Protein AF-A0A1H0TJH9-F1 (afdb_monomer_lite)

Foldseek 3Di:
DCPVVVVVVVVVVVVVVVVVCCVPPPLVVLLCVLLVHPVSSVVQLVVQVVVDDDPDPSLSSCCSRVNDVVSVPD

Secondary structure (DSSP, 8-state):
--HHHHHHHHHHHHHHHHHHHHHH-HHHHHHHHHHSSHHHHHHHHHHHHHHS--S-HHHHHHHHHH-HHHHT--

Radius of gyration: 14.32 Å; chains: 1; bounding box: 40×26×34 Å

Sequence (74 aa):
KNLSGIFTILMMLAFLVDQAQQLSCWLFQAALVKGRIKRTLWELIRSTMQLFEVDSMERVLRIIVFGSKEAFKT

pLDDT: mean 89.05, std 8.2, range [51.41, 96.62]

Structure (mmCIF, N/CA/C/O backbone):
data_AF-A0A1H0TJH9-F1
#
_entry.id   AF-A0A1H0TJH9-F1
#
loop_
_atom_site.group_PDB
_atom_site.id
_atom_site.type_symbol
_atom_site.label_atom_id
_atom_site.label_alt_id
_atom_site.label_comp_id
_atom_site.label_asym_id
_atom_site.label_entity_id
_atom_site.label_seq_id
_atom_site.pdbx_PDB_ins_code
_atom_site.Cartn_x
_atom_site.Cartn_y
_atom_site.Cartn_z
_atom_site.occupancy
_atom_site.B_iso_or_equiv
_atom_site.auth_seq_id
_atom_site.auth_comp_id
_atom_site.auth_asym_id
_atom_site.auth_atom_id
_atom_site.pdbx_PDB_model_num
ATOM 1 N N . LYS A 1 1 ? 18.169 -11.577 -24.020 1.00 58.69 1 LYS A N 1
ATOM 2 C CA . LYS A 1 1 ? 19.056 -10.410 -23.751 1.00 58.69 1 LYS A CA 1
ATOM 3 C C . LYS A 1 1 ? 18.158 -9.169 -23.736 1.00 58.69 1 LYS A C 1
ATOM 5 O O . LYS A 1 1 ? 17.246 -9.174 -24.543 1.00 58.69 1 LYS A O 1
ATOM 10 N N . ASN A 1 2 ? 18.342 -8.215 -22.810 1.00 81.75 2 ASN A N 1
ATOM 11 C CA . ASN A 1 2 ? 17.435 -7.091 -22.427 1.00 81.75 2 ASN A CA 1
ATOM 12 C C . ASN A 1 2 ? 16.582 -7.297 -21.156 1.00 81.75 2 ASN A C 1
ATOM 14 O O . ASN A 1 2 ? 15.803 -6.421 -20.794 1.00 81.75 2 ASN A O 1
ATOM 18 N N . LEU A 1 3 ? 16.757 -8.410 -20.433 1.00 85.38 3 LEU A N 1
ATOM 19 C CA . LEU A 1 3 ? 15.976 -8.697 -19.220 1.00 85.38 3 LEU A CA 1
ATOM 20 C C . LEU A 1 3 ? 16.224 -7.672 -18.099 1.00 85.38 3 LEU A C 1
ATOM 22 O O . LEU A 1 3 ? 15.289 -7.271 -17.415 1.00 85.38 3 LEU A O 1
ATOM 26 N N . SER A 1 4 ? 17.467 -7.200 -17.962 1.00 89.62 4 SER A N 1
ATOM 27 C CA . SER A 1 4 ? 17.839 -6.168 -16.988 1.00 89.62 4 SER A CA 1
ATOM 28 C C . SER A 1 4 ? 17.152 -4.831 -17.267 1.00 89.62 4 SER A C 1
ATOM 30 O O . SER A 1 4 ? 16.611 -4.228 -16.350 1.00 89.62 4 SER A O 1
ATOM 32 N N . GLY A 1 5 ? 17.109 -4.392 -18.530 1.00 93.69 5 GLY A N 1
ATOM 33 C CA . GLY A 1 5 ? 16.438 -3.148 -18.918 1.00 93.69 5 GLY A CA 1
ATOM 34 C C . GLY A 1 5 ? 14.931 -3.191 -18.656 1.00 93.69 5 GLY A C 1
ATOM 35 O O . GLY A 1 5 ? 14.381 -2.254 -18.083 1.00 93.69 5 GLY A O 1
ATOM 36 N N . ILE A 1 6 ? 14.280 -4.308 -18.999 1.00 93.94 6 ILE A N 1
ATOM 37 C CA . ILE A 1 6 ? 12.851 -4.519 -18.721 1.00 93.94 6 ILE A CA 1
ATOM 38 C C . ILE A 1 6 ? 12.593 -4.486 -17.209 1.00 93.94 6 ILE A C 1
ATOM 40 O O . ILE A 1 6 ? 11.665 -3.817 -16.761 1.00 93.94 6 ILE A O 1
ATOM 44 N N . PHE A 1 7 ? 13.438 -5.146 -16.413 1.00 92.88 7 PHE A N 1
ATOM 45 C CA . PHE A 1 7 ? 13.300 -5.155 -14.958 1.00 92.88 7 PHE A CA 1
ATOM 46 C C . PHE A 1 7 ? 13.450 -3.755 -14.347 1.00 92.88 7 PHE A C 1
ATOM 48 O O . PHE A 1 7 ? 12.653 -3.370 -13.493 1.00 92.88 7 PHE A O 1
ATOM 55 N N . THR A 1 8 ? 14.411 -2.959 -14.825 1.00 94.56 8 THR A N 1
ATOM 56 C CA . THR A 1 8 ? 14.580 -1.567 -14.387 1.00 94.56 8 THR A CA 1
ATOM 57 C C . THR A 1 8 ? 13.336 -0.730 -14.681 1.00 94.56 8 THR A C 1
ATOM 59 O O . THR A 1 8 ? 12.875 0.003 -13.810 1.00 94.56 8 THR A O 1
ATOM 62 N N . ILE A 1 9 ? 12.756 -0.857 -15.878 1.00 95.31 9 ILE A N 1
ATOM 63 C CA . ILE A 1 9 ? 11.547 -0.105 -16.249 1.00 95.31 9 ILE A CA 1
ATOM 64 C C . ILE A 1 9 ? 10.360 -0.518 -15.373 1.00 95.31 9 ILE A C 1
ATOM 66 O O . ILE A 1 9 ? 9.645 0.349 -14.879 1.00 95.31 9 ILE A O 1
ATOM 70 N N . LEU A 1 10 ? 10.173 -1.818 -15.124 1.00 95.25 10 LEU A N 1
ATOM 71 C CA . LEU A 1 10 ? 9.108 -2.311 -14.244 1.00 95.25 10 LEU A CA 1
ATOM 72 C C . LEU A 1 10 ? 9.266 -1.805 -12.805 1.00 95.25 10 LEU A C 1
ATOM 74 O O . LEU A 1 10 ? 8.281 -1.413 -12.184 1.00 95.25 10 LEU A O 1
ATOM 78 N N . MET A 1 11 ? 10.495 -1.762 -12.288 1.00 95.69 11 MET A N 1
ATOM 79 C CA . MET A 1 11 ? 10.784 -1.218 -10.960 1.00 95.69 11 MET A CA 1
ATOM 80 C C . MET A 1 11 ? 10.446 0.275 -10.876 1.00 95.69 11 MET A C 1
ATOM 82 O O . MET A 1 11 ? 9.784 0.706 -9.932 1.00 95.69 11 MET A O 1
ATOM 86 N N . MET A 1 12 ? 10.854 1.055 -11.880 1.00 96.62 12 MET A N 1
ATOM 87 C CA . MET A 1 12 ? 10.555 2.489 -11.940 1.00 96.62 12 MET A CA 1
ATOM 88 C C . MET A 1 12 ? 9.055 2.748 -12.092 1.00 96.62 12 MET A C 1
ATOM 90 O O . MET A 1 12 ? 8.524 3.662 -11.465 1.00 96.62 12 MET A O 1
ATOM 94 N N . LEU A 1 13 ? 8.352 1.916 -12.865 1.00 96.00 13 LEU A N 1
ATOM 95 C CA . LEU A 1 13 ?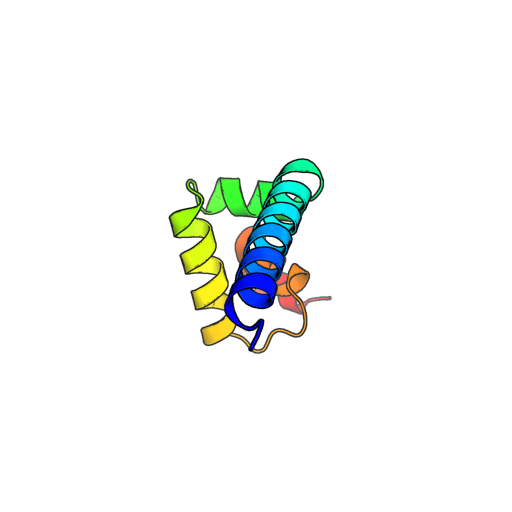 6.903 1.997 -13.017 1.00 96.00 13 LEU A CA 1
ATOM 96 C C . LEU A 1 13 ? 6.180 1.680 -11.703 1.00 96.00 13 LEU A C 1
ATOM 98 O O . LEU A 1 13 ? 5.290 2.428 -11.310 1.00 96.00 13 LEU A O 1
ATOM 102 N N . ALA A 1 14 ? 6.581 0.619 -10.998 1.00 93.06 14 ALA A N 1
ATOM 103 C CA . ALA A 1 14 ? 6.010 0.276 -9.697 1.00 93.06 14 ALA A CA 1
ATOM 104 C C . ALA A 1 14 ? 6.201 1.414 -8.680 1.00 93.06 14 ALA A C 1
ATOM 106 O O . ALA A 1 14 ? 5.265 1.767 -7.965 1.00 93.06 14 ALA A O 1
ATOM 107 N N . PHE A 1 15 ? 7.382 2.039 -8.668 1.00 91.81 15 PHE A N 1
ATOM 108 C CA . PHE A 1 15 ? 7.645 3.206 -7.830 1.00 91.81 15 PHE A CA 1
ATOM 109 C C . PHE A 1 15 ? 6.763 4.402 -8.211 1.00 91.81 15 PHE A C 1
ATOM 111 O O . PHE A 1 15 ? 6.174 5.032 -7.337 1.00 91.81 15 PHE A O 1
ATOM 118 N N . LEU A 1 16 ? 6.622 4.701 -9.507 1.00 94.75 16 LEU A N 1
ATOM 119 C CA . LEU A 1 16 ? 5.769 5.792 -9.980 1.00 94.75 16 LEU A CA 1
ATOM 120 C C . LEU A 1 16 ? 4.300 5.587 -9.581 1.00 94.75 16 LEU A C 1
ATOM 122 O O . LEU A 1 16 ? 3.652 6.538 -9.151 1.00 94.75 16 LEU A O 1
ATOM 126 N N . VAL A 1 17 ? 3.789 4.357 -9.686 1.00 91.56 17 VAL A N 1
ATOM 127 C CA . VAL A 1 17 ? 2.423 4.008 -9.266 1.00 91.56 17 VAL A CA 1
ATOM 128 C C . VAL A 1 17 ? 2.242 4.215 -7.761 1.00 91.56 17 VAL A C 1
ATOM 130 O O . VAL A 1 17 ? 1.262 4.841 -7.358 1.00 91.56 17 VAL A O 1
ATOM 133 N N . ASP A 1 18 ? 3.197 3.773 -6.938 1.00 88.06 18 ASP A N 1
ATOM 134 C CA . ASP A 1 18 ? 3.144 3.953 -5.480 1.00 88.06 18 ASP A CA 1
ATOM 135 C C . ASP A 1 18 ? 3.152 5.447 -5.096 1.00 88.06 18 ASP A C 1
ATOM 137 O O . ASP A 1 18 ? 2.364 5.898 -4.263 1.00 88.06 18 ASP A 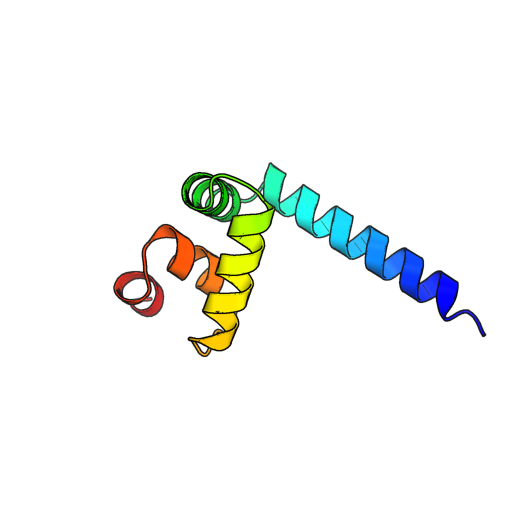O 1
ATOM 141 N N . GLN A 1 19 ? 3.970 6.258 -5.775 1.00 91.06 19 GLN A N 1
ATOM 142 C CA . GLN A 1 19 ? 4.009 7.709 -5.568 1.00 91.06 19 GLN A CA 1
ATOM 143 C C . GLN A 1 19 ? 2.720 8.401 -6.038 1.00 91.06 19 GLN A C 1
ATOM 145 O O . GLN A 1 19 ? 2.226 9.298 -5.354 1.00 91.06 19 GLN A O 1
ATOM 150 N N . ALA A 1 20 ? 2.141 7.974 -7.163 1.00 93.06 20 ALA A N 1
ATOM 151 C CA . ALA A 1 20 ? 0.858 8.488 -7.634 1.00 93.06 20 ALA A CA 1
ATOM 152 C C . ALA A 1 20 ? -0.266 8.178 -6.633 1.00 93.06 20 ALA A C 1
ATOM 154 O O . ALA A 1 20 ? -1.022 9.078 -6.275 1.00 93.06 20 ALA A O 1
ATOM 155 N N . GLN A 1 21 ? -0.332 6.946 -6.114 1.00 89.12 21 GLN A N 1
ATOM 156 C CA . GLN A 1 21 ? -1.312 6.554 -5.097 1.00 89.12 21 GLN A CA 1
ATOM 157 C C . GLN A 1 21 ? -1.154 7.359 -3.801 1.00 89.12 21 GLN A C 1
ATOM 159 O O . GLN A 1 21 ? -2.153 7.816 -3.251 1.00 89.12 21 GLN A O 1
ATOM 164 N N . GLN A 1 22 ? 0.075 7.595 -3.336 1.00 87.81 22 GLN A N 1
ATOM 165 C CA . GLN A 1 22 ? 0.324 8.425 -2.152 1.00 87.81 22 GLN A CA 1
ATOM 166 C C . GLN A 1 22 ? -0.182 9.870 -2.310 1.00 87.81 22 GLN A C 1
ATOM 168 O O . GLN A 1 22 ? -0.643 10.466 -1.334 1.00 87.81 22 GLN A O 1
ATOM 173 N N . LEU A 1 23 ? -0.097 10.436 -3.517 1.00 89.62 23 LEU A N 1
ATOM 174 C CA . LEU A 1 23 ? -0.488 11.821 -3.787 1.00 89.62 23 LEU A CA 1
ATOM 175 C C . LEU A 1 23 ? -1.992 11.985 -4.035 1.00 89.62 23 LEU A C 1
ATOM 177 O O . LEU A 1 23 ? -2.569 12.966 -3.571 1.00 89.62 23 LEU A O 1
ATOM 181 N N . SER A 1 24 ? -2.626 11.058 -4.757 1.00 87.75 24 SER A N 1
ATOM 182 C CA . SER A 1 24 ? -4.002 11.235 -5.244 1.00 87.75 24 SER A CA 1
ATOM 183 C C . SER A 1 24 ? -5.052 10.365 -4.550 1.00 87.75 24 SE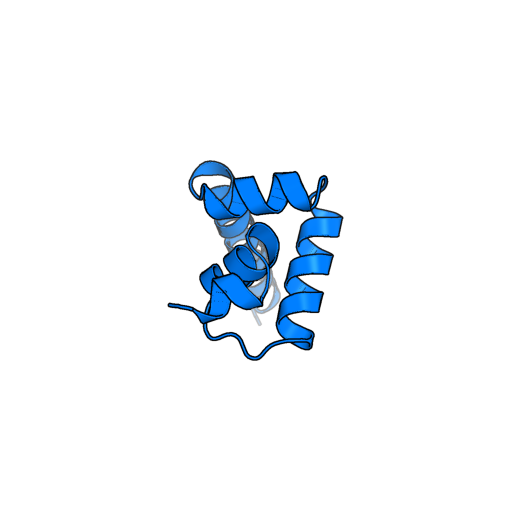R A C 1
ATOM 185 O O . SER A 1 24 ? -6.241 10.676 -4.627 1.00 87.75 24 SER A O 1
ATOM 187 N N . CYS A 1 25 ? -4.663 9.278 -3.875 1.00 89.94 25 CYS A N 1
ATOM 188 C CA . CYS A 1 25 ? -5.616 8.327 -3.307 1.00 89.94 25 CYS A CA 1
ATOM 189 C C . CYS A 1 25 ? -5.864 8.588 -1.817 1.00 89.94 25 CYS A C 1
ATOM 191 O O . CYS A 1 25 ? -5.077 8.193 -0.954 1.00 89.94 25 CYS A O 1
ATOM 193 N N . TRP A 1 26 ? -7.024 9.174 -1.506 1.00 91.62 26 TRP A N 1
ATOM 194 C CA . TRP A 1 26 ? -7.457 9.415 -0.124 1.00 91.62 26 TRP A CA 1
ATOM 195 C C . TRP A 1 26 ? -7.508 8.124 0.713 1.00 91.62 26 TRP A C 1
ATOM 197 O O . TRP A 1 26 ? -7.164 8.130 1.893 1.00 91.62 26 TRP A O 1
ATOM 207 N N . LEU A 1 27 ? -7.887 6.994 0.101 1.00 90.94 27 LEU A N 1
ATOM 208 C CA . LEU A 1 27 ? -7.978 5.704 0.787 1.00 90.94 27 LEU A CA 1
ATOM 209 C C . LEU A 1 27 ? -6.588 5.161 1.150 1.00 90.94 27 LEU A C 1
ATOM 211 O O . LEU A 1 27 ? -6.400 4.625 2.241 1.00 90.94 27 LEU A O 1
ATOM 215 N N . PHE A 1 28 ? -5.596 5.352 0.273 1.00 89.94 28 PHE A N 1
ATOM 216 C CA . PHE A 1 28 ? -4.204 5.008 0.564 1.00 89.94 28 PHE A CA 1
ATOM 217 C C . PHE A 1 28 ? -3.645 5.881 1.692 1.00 89.94 28 PHE A C 1
ATOM 219 O O . PHE A 1 28 ? -2.991 5.375 2.602 1.00 89.94 28 PHE A O 1
ATOM 226 N N . GLN A 1 29 ? -3.949 7.182 1.679 1.00 91.31 29 GLN A N 1
ATOM 227 C CA . GLN A 1 29 ? -3.557 8.107 2.745 1.00 91.31 29 GLN A CA 1
ATOM 228 C C . GLN A 1 29 ? -4.185 7.715 4.091 1.0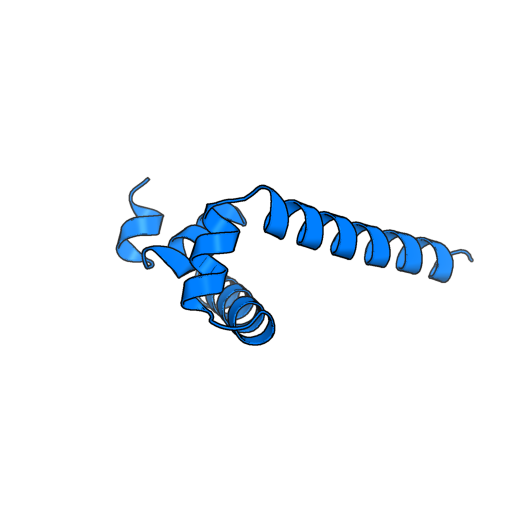0 91.31 29 GLN A C 1
ATOM 230 O O . GLN A 1 29 ? -3.481 7.643 5.098 1.00 91.31 29 GLN A O 1
ATOM 235 N N . ALA A 1 30 ? -5.475 7.368 4.112 1.00 93.19 30 ALA A N 1
ATOM 236 C CA . ALA A 1 30 ? -6.151 6.873 5.311 1.00 93.19 30 ALA A CA 1
ATOM 237 C C . ALA A 1 30 ? -5.535 5.558 5.824 1.00 93.19 30 ALA A C 1
ATOM 239 O O . ALA A 1 30 ? -5.310 5.393 7.026 1.00 93.19 30 ALA A O 1
ATOM 240 N N . ALA A 1 31 ? -5.202 4.634 4.918 1.00 92.25 31 ALA A N 1
ATOM 241 C CA . ALA A 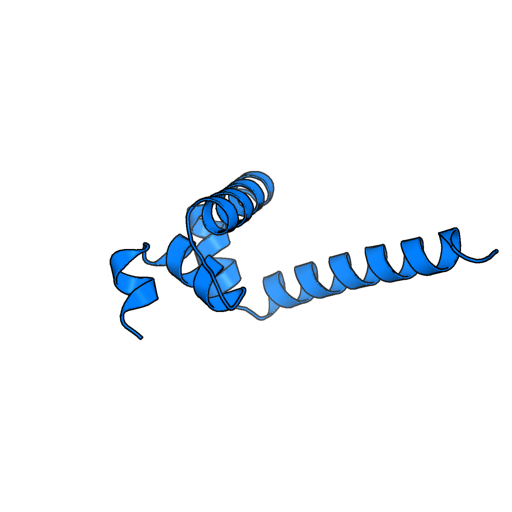1 31 ? -4.529 3.388 5.270 1.00 92.25 31 ALA A CA 1
ATOM 242 C C . ALA A 1 31 ? -3.123 3.644 5.838 1.00 92.25 31 ALA A C 1
ATOM 244 O O . ALA A 1 31 ? -2.732 3.006 6.816 1.00 92.25 31 ALA A O 1
ATOM 245 N N . LEU A 1 32 ? -2.383 4.611 5.284 1.00 91.75 32 LEU A N 1
ATOM 246 C CA . LEU A 1 32 ? -1.063 5.011 5.771 1.00 91.75 32 LEU A CA 1
ATOM 247 C C . LEU A 1 32 ? -1.125 5.618 7.176 1.00 91.75 32 LEU A C 1
ATOM 249 O O . LEU A 1 32 ? -0.281 5.287 8.005 1.00 91.75 32 LEU A O 1
ATOM 253 N N . VAL A 1 33 ? -2.145 6.427 7.481 1.00 91.62 33 VAL A N 1
ATOM 254 C CA . VAL A 1 33 ? -2.378 6.938 8.844 1.00 91.62 33 VAL A CA 1
ATOM 255 C C . VAL A 1 33 ? -2.577 5.782 9.829 1.00 91.62 33 VAL A C 1
ATOM 257 O O . VAL A 1 33 ? -1.992 5.788 10.913 1.00 91.62 33 VAL A O 1
ATOM 260 N N . LYS A 1 34 ? -3.329 4.743 9.441 1.00 88.81 34 LYS A N 1
ATOM 261 C CA . LYS A 1 34 ? -3.543 3.553 10.281 1.00 88.81 34 LYS A CA 1
ATOM 262 C C . LYS A 1 34 ? -2.280 2.699 10.428 1.00 88.81 34 LYS A C 1
ATOM 264 O O . LYS A 1 34 ? -1.986 2.218 11.519 1.00 88.81 34 LYS A O 1
ATOM 269 N N . GLY A 1 35 ? -1.520 2.544 9.344 1.00 84.94 35 GLY A N 1
ATOM 270 C CA . GLY A 1 35 ? -0.243 1.830 9.319 1.00 84.94 35 GLY A CA 1
ATOM 271 C C . GLY A 1 35 ? 0.912 2.588 9.980 1.00 84.94 35 GLY A C 1
ATOM 272 O O . GLY A 1 35 ? 1.937 1.976 10.260 1.00 84.94 35 GLY A O 1
ATOM 273 N N . ARG A 1 36 ? 0.761 3.892 10.255 1.00 88.50 36 ARG A N 1
ATOM 274 C CA . ARG A 1 36 ? 1.762 4.852 10.774 1.00 88.50 36 ARG A CA 1
ATOM 275 C C . ARG A 1 36 ? 2.988 5.069 9.884 1.00 88.50 36 ARG A C 1
ATOM 277 O O . ARG A 1 36 ? 3.394 6.207 9.676 1.00 88.50 36 ARG A O 1
ATOM 284 N N . ILE A 1 37 ? 3.592 4.001 9.372 1.00 90.00 37 ILE A N 1
ATOM 285 C CA . ILE A 1 37 ? 4.766 4.021 8.499 1.00 90.00 37 ILE A CA 1
ATOM 286 C C . ILE A 1 37 ? 4.543 3.132 7.273 1.00 90.00 37 ILE A C 1
ATOM 288 O O . ILE A 1 37 ? 3.814 2.139 7.321 1.00 90.00 37 ILE A O 1
ATOM 292 N N . LYS A 1 38 ? 5.230 3.454 6.169 1.00 87.69 38 LYS A N 1
ATOM 293 C CA . LYS A 1 38 ? 5.081 2.744 4.885 1.00 87.69 38 LYS A CA 1
ATOM 294 C C . LYS A 1 38 ? 5.363 1.245 4.989 1.00 87.69 38 LYS A C 1
ATOM 296 O O . LYS A 1 38 ? 4.647 0.452 4.392 1.00 87.69 38 LYS A O 1
ATOM 301 N N . ARG A 1 39 ? 6.375 0.853 5.772 1.00 91.94 39 ARG A N 1
ATOM 302 C CA . ARG A 1 39 ? 6.724 -0.561 5.977 1.00 91.94 39 ARG A CA 1
ATOM 303 C C . ARG A 1 39 ? 5.555 -1.350 6.570 1.00 91.94 39 ARG A C 1
ATOM 305 O O . ARG A 1 39 ? 5.185 -2.384 6.030 1.00 91.94 39 ARG A O 1
ATOM 312 N N . THR A 1 40 ? 4.958 -0.839 7.642 1.00 93.94 40 THR A N 1
ATOM 313 C CA . THR A 1 40 ? 3.829 -1.482 8.322 1.00 93.94 40 THR A CA 1
ATOM 314 C C . THR A 1 40 ? 2.581 -1.491 7.445 1.00 93.94 40 THR A C 1
ATOM 316 O O . THR A 1 40 ? 1.873 -2.491 7.413 1.00 93.94 40 THR A O 1
ATOM 319 N N . LEU A 1 41 ? 2.334 -0.430 6.666 1.00 92.56 41 LEU A N 1
ATOM 320 C CA . LEU A 1 41 ? 1.271 -0.447 5.657 1.00 92.56 41 LEU A CA 1
ATOM 321 C C . LEU A 1 41 ? 1.479 -1.586 4.644 1.00 92.56 41 LEU A C 1
ATOM 323 O O . LEU A 1 41 ? 0.542 -2.322 4.348 1.00 92.56 41 LEU A O 1
ATOM 327 N N . TRP A 1 42 ? 2.707 -1.777 4.159 1.00 92.06 42 TRP A N 1
ATOM 328 C CA . TRP A 1 42 ? 3.041 -2.869 3.241 1.00 92.06 42 TRP A CA 1
ATOM 329 C C . TRP A 1 42 ? 2.834 -4.254 3.870 1.00 92.06 42 TRP A C 1
ATOM 331 O O . TRP A 1 42 ? 2.309 -5.164 3.228 1.00 92.06 42 TRP A O 1
ATOM 341 N N . GLU A 1 43 ? 3.206 -4.418 5.140 1.00 94.44 43 GLU A N 1
ATOM 342 C CA . GLU A 1 43 ? 2.968 -5.650 5.901 1.00 94.44 43 GLU A CA 1
ATOM 343 C C . GLU A 1 43 ? 1.462 -5.917 6.094 1.00 94.44 43 GLU A C 1
ATOM 345 O O . GLU A 1 43 ? 1.023 -7.060 5.954 1.00 94.44 43 GLU A O 1
ATOM 350 N N . LEU A 1 44 ? 0.649 -4.877 6.320 1.00 93.38 44 LEU A N 1
ATOM 351 C CA . LEU A 1 44 ? -0.813 -4.979 6.416 1.00 93.38 44 LEU A CA 1
ATOM 352 C C . LEU A 1 44 ? -1.460 -5.350 5.078 1.00 93.38 44 LEU A C 1
ATOM 354 O O . LEU A 1 44 ? -2.333 -6.216 5.048 1.00 93.38 44 LEU A O 1
ATOM 358 N N . ILE A 1 45 ? -1.018 -4.741 3.975 1.00 92.81 45 ILE A N 1
ATOM 359 C CA . ILE A 1 45 ? -1.457 -5.086 2.612 1.00 92.81 45 ILE A CA 1
ATOM 360 C C . ILE A 1 45 ? -1.176 -6.563 2.340 1.00 92.81 45 ILE A C 1
ATOM 362 O O . ILE A 1 45 ? -2.082 -7.307 1.964 1.00 92.81 45 ILE A O 1
ATOM 366 N N . ARG A 1 46 ? 0.059 -7.011 2.601 1.00 93.44 46 ARG A N 1
ATOM 367 C CA . ARG A 1 46 ? 0.460 -8.408 2.404 1.00 93.44 46 ARG A CA 1
ATOM 368 C C . ARG A 1 46 ? -0.356 -9.362 3.272 1.00 93.44 46 ARG A C 1
ATOM 370 O O . ARG A 1 46 ? -0.849 -10.361 2.762 1.00 93.44 46 ARG A O 1
ATOM 377 N N . SER A 1 47 ? -0.523 -9.041 4.553 1.00 94.38 47 SER A N 1
ATOM 378 C CA . SER A 1 47 ? -1.332 -9.844 5.475 1.00 94.38 47 SER A CA 1
ATOM 379 C C . SER A 1 47 ? -2.776 -9.945 4.983 1.00 94.38 47 SER A C 1
ATOM 381 O O . SER A 1 47 ? -3.334 -11.033 4.932 1.00 94.38 47 SER A O 1
ATOM 383 N N . THR A 1 48 ? -3.364 -8.835 4.535 1.00 93.50 48 THR A N 1
ATOM 384 C CA . THR A 1 48 ? -4.742 -8.804 4.026 1.00 93.50 48 THR A CA 1
ATOM 385 C C . THR A 1 48 ? -4.912 -9.710 2.808 1.00 93.50 48 THR A C 1
ATOM 387 O O . THR A 1 48 ? -5.862 -10.479 2.766 1.00 93.50 48 THR A O 1
ATOM 390 N N . MET A 1 49 ? -3.971 -9.685 1.862 1.00 91.94 49 MET A N 1
ATOM 391 C CA . MET A 1 49 ? -3.992 -10.574 0.692 1.00 91.94 49 MET A CA 1
ATOM 392 C C . MET A 1 49 ? -3.798 -12.057 1.047 1.00 91.94 49 MET A C 1
ATOM 394 O O . MET A 1 49 ? -4.239 -12.924 0.305 1.00 91.94 49 MET A O 1
ATOM 398 N N . GLN A 1 50 ? -3.122 -12.364 2.157 1.00 94.00 50 GLN A N 1
ATOM 399 C CA . GLN A 1 50 ? -2.951 -13.742 2.635 1.00 94.00 50 GLN A CA 1
ATOM 400 C C . GLN A 1 50 ? -4.165 -14.250 3.421 1.00 94.00 50 GLN A C 1
ATOM 402 O O . GLN A 1 50 ? -4.443 -15.445 3.414 1.00 94.00 50 GLN A O 1
ATOM 407 N N . LEU A 1 51 ? -4.859 -13.354 4.125 1.00 92.81 51 LEU A N 1
ATOM 408 C CA . LEU A 1 51 ? -5.993 -13.670 4.995 1.00 92.81 51 LEU A CA 1
ATOM 409 C C . LEU A 1 51 ? -7.342 -13.647 4.265 1.00 92.81 51 LEU A C 1
ATOM 411 O O . LEU A 1 51 ? -8.280 -14.297 4.720 1.00 92.81 51 LEU A O 1
ATOM 415 N N . PHE A 1 52 ? -7.458 -12.894 3.170 1.00 89.44 52 PHE A N 1
ATOM 416 C CA . PHE A 1 52 ? -8.716 -12.666 2.466 1.00 89.44 52 PHE A CA 1
ATOM 417 C C . PHE A 1 52 ? -8.562 -12.854 0.958 1.00 89.44 52 PHE A C 1
ATOM 419 O O . PHE A 1 52 ? -7.591 -12.389 0.362 1.00 89.44 52 PHE A O 1
ATOM 426 N N . GLU A 1 53 ? -9.573 -13.456 0.330 1.00 88.31 53 GLU A N 1
ATOM 427 C CA . GLU A 1 53 ? -9.714 -13.425 -1.123 1.00 88.31 53 GLU A CA 1
ATOM 428 C C . GLU A 1 53 ? -10.197 -12.028 -1.538 1.00 88.31 53 GLU A C 1
ATOM 430 O O . GLU A 1 53 ? -11.276 -11.571 -1.149 1.00 88.31 53 GLU A O 1
ATOM 435 N N . VAL A 1 54 ? -9.343 -11.311 -2.265 1.00 88.62 54 VAL A N 1
ATOM 436 C CA . VAL A 1 54 ? -9.549 -9.913 -2.648 1.00 88.62 54 VAL A CA 1
ATOM 437 C C . VAL A 1 54 ? -9.397 -9.763 -4.157 1.00 88.62 54 VAL A C 1
ATOM 439 O O . VAL A 1 54 ? -8.401 -10.182 -4.738 1.00 88.62 54 VAL A O 1
ATOM 442 N N . ASP A 1 55 ? -10.386 -9.137 -4.788 1.00 89.50 55 ASP A N 1
ATOM 443 C CA . ASP A 1 55 ? -10.438 -8.881 -6.234 1.00 89.50 55 ASP A CA 1
ATOM 444 C C . ASP A 1 55 ? -9.701 -7.597 -6.650 1.00 89.50 55 ASP A C 1
ATOM 446 O O . ASP A 1 55 ? -9.355 -7.416 -7.818 1.00 89.50 55 ASP A O 1
ATOM 450 N N . SER A 1 56 ? -9.459 -6.690 -5.700 1.00 90.12 56 SER A N 1
ATOM 451 C CA . SER A 1 56 ? -8.932 -5.361 -5.990 1.00 90.12 56 SER A CA 1
ATOM 452 C C . SER A 1 56 ? -8.104 -4.781 -4.848 1.00 90.12 56 SER A C 1
ATOM 454 O O . SER A 1 56 ? -8.323 -5.043 -3.662 1.00 90.12 56 SER A O 1
ATOM 456 N N . MET A 1 57 ? -7.162 -3.909 -5.216 1.00 89.44 57 MET A N 1
ATOM 457 C CA . MET A 1 57 ? -6.362 -3.154 -4.250 1.00 89.44 57 MET A CA 1
ATOM 458 C C . MET A 1 57 ? -7.222 -2.191 -3.422 1.00 89.44 57 MET A C 1
ATOM 460 O O . MET A 1 57 ? -6.925 -1.935 -2.257 1.00 89.44 57 MET A O 1
ATOM 464 N N . GLU A 1 58 ? -8.317 -1.685 -3.994 1.00 91.25 58 GLU A N 1
ATOM 465 C CA . GLU A 1 58 ? -9.279 -0.872 -3.254 1.00 91.25 58 GLU A CA 1
ATOM 466 C C . GLU A 1 58 ? -9.878 -1.661 -2.086 1.00 91.25 58 GLU A C 1
ATOM 468 O O . GLU A 1 58 ? -9.899 -1.160 -0.963 1.00 91.25 58 GLU A O 1
ATOM 473 N N . ARG A 1 59 ? -10.295 -2.914 -2.317 1.00 91.88 59 ARG A N 1
ATOM 474 C CA . ARG A 1 59 ? -10.832 -3.780 -1.263 1.00 91.88 59 ARG A CA 1
ATOM 475 C C . ARG A 1 59 ? -9.799 -4.043 -0.171 1.00 91.88 59 ARG A C 1
ATOM 477 O O . ARG A 1 59 ? -10.134 -3.942 1.007 1.00 91.88 59 ARG A O 1
ATOM 484 N N . VAL A 1 60 ? -8.536 -4.271 -0.536 1.00 93.94 60 VAL A N 1
ATOM 485 C CA . VAL A 1 60 ? -7.434 -4.397 0.434 1.00 93.94 60 VAL A CA 1
ATOM 486 C C . VAL A 1 60 ? -7.320 -3.148 1.306 1.00 93.94 60 VAL A C 1
ATOM 488 O O . VAL A 1 60 ? -7.327 -3.242 2.534 1.00 93.94 60 VAL A O 1
ATOM 491 N N . LEU A 1 61 ? -7.263 -1.966 0.692 1.00 92.81 61 LEU A N 1
ATOM 492 C CA . LEU A 1 61 ? -7.143 -0.711 1.428 1.00 92.81 61 LEU A CA 1
ATOM 493 C C . LEU A 1 61 ? -8.394 -0.419 2.274 1.00 92.81 61 LEU A C 1
ATOM 495 O O . LEU A 1 61 ? -8.256 0.046 3.403 1.00 92.81 61 LEU A O 1
ATOM 499 N N . ARG A 1 62 ? -9.603 -0.754 1.802 1.00 93.50 62 ARG A N 1
ATOM 500 C CA . ARG A 1 62 ? -10.841 -0.648 2.595 1.00 93.50 62 ARG A CA 1
ATOM 501 C C . ARG A 1 62 ? -10.823 -1.574 3.808 1.00 93.50 62 ARG A C 1
ATOM 503 O O . ARG A 1 62 ? -11.186 -1.122 4.890 1.00 93.50 62 ARG A O 1
ATOM 510 N N . ILE A 1 63 ? -10.368 -2.823 3.666 1.00 93.50 63 ILE A N 1
ATOM 511 C CA . ILE A 1 63 ? -10.209 -3.748 4.803 1.00 93.50 63 ILE A CA 1
ATOM 512 C C . ILE A 1 63 ? -9.230 -3.156 5.817 1.00 93.50 63 ILE A C 1
ATOM 514 O O . ILE A 1 63 ? -9.501 -3.178 7.018 1.00 93.50 63 ILE A O 1
ATOM 518 N N . ILE A 1 64 ? -8.121 -2.575 5.352 1.00 92.88 64 ILE A N 1
ATOM 519 C CA . ILE A 1 64 ? -7.155 -1.927 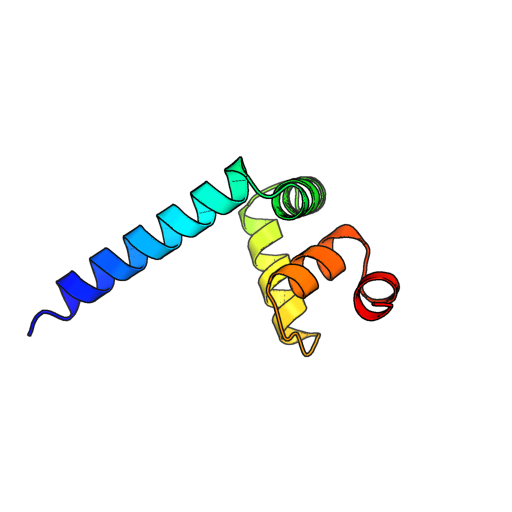6.239 1.00 92.88 64 ILE A CA 1
ATOM 520 C C . ILE A 1 64 ? -7.808 -0.745 6.949 1.00 92.88 64 ILE A C 1
ATOM 522 O O . ILE A 1 64 ? -7.726 -0.686 8.169 1.00 92.88 64 ILE A O 1
ATOM 526 N N . VAL A 1 65 ? -8.490 0.164 6.251 1.00 93.94 65 VAL A N 1
ATOM 527 C CA . VAL A 1 65 ? -9.063 1.387 6.843 1.00 93.94 65 VAL A CA 1
ATOM 528 C C . VAL A 1 65 ? -10.262 1.081 7.747 1.00 93.94 65 VAL A C 1
ATOM 530 O O . VAL A 1 65 ? -10.217 1.393 8.940 1.00 93.94 65 VAL A O 1
ATOM 533 N N . PHE A 1 66 ? -11.287 0.413 7.221 1.00 92.00 66 PHE A N 1
ATOM 534 C CA . PHE A 1 66 ? -12.595 0.223 7.865 1.00 92.00 66 PHE A CA 1
ATOM 535 C C . PHE A 1 66 ? -12.750 -1.130 8.579 1.00 92.00 66 PHE A C 1
ATOM 537 O O . PHE A 1 66 ? -13.625 -1.290 9.424 1.00 92.00 66 PHE A O 1
ATOM 544 N N . GLY A 1 67 ? -11.873 -2.097 8.301 1.00 88.50 67 GLY A N 1
ATOM 545 C CA . GLY A 1 67 ? -11.987 -3.468 8.801 1.00 88.50 67 GLY A CA 1
ATOM 546 C C . GLY A 1 67 ? -12.739 -4.389 7.835 1.00 88.50 67 GLY A C 1
ATOM 547 O O . GLY A 1 67 ? -13.461 -3.942 6.945 1.00 88.50 67 GLY A O 1
ATOM 548 N N . SER A 1 68 ? -12.579 -5.704 8.012 1.00 81.75 68 SER A N 1
ATOM 549 C CA . SER A 1 68 ? -13.126 -6.708 7.085 1.00 81.75 68 SER A CA 1
ATOM 550 C C . SER A 1 68 ? -14.655 -6.683 7.003 1.00 81.75 68 SER A C 1
ATOM 552 O O . SER A 1 68 ? -15.206 -6.711 5.910 1.00 81.75 68 SER A O 1
ATOM 554 N N . LYS A 1 69 ? -15.356 -6.555 8.135 1.00 76.25 69 LYS A N 1
ATOM 555 C CA . LYS A 1 69 ? -16.833 -6.561 8.178 1.00 76.25 69 LYS A CA 1
ATOM 556 C C . LYS A 1 69 ? -17.477 -5.456 7.337 1.00 76.25 69 LYS A C 1
ATOM 558 O O . LYS A 1 69 ? -18.525 -5.676 6.743 1.00 76.25 69 LYS A O 1
ATOM 563 N N . GLU A 1 70 ? -16.858 -4.281 7.308 1.00 73.44 70 GLU A N 1
ATOM 564 C CA . GLU A 1 70 ? -17.355 -3.117 6.568 1.00 73.44 70 GLU A CA 1
ATOM 565 C C . GLU A 1 70 ? -16.935 -3.188 5.092 1.00 73.44 70 GLU A C 1
ATOM 567 O O . GLU A 1 70 ? -17.699 -2.815 4.207 1.00 73.44 70 GLU A O 1
ATOM 572 N N . ALA A 1 71 ? -15.747 -3.730 4.807 1.00 70.19 71 ALA A N 1
ATOM 573 C CA . ALA A 1 71 ? -15.196 -3.796 3.456 1.00 70.19 71 ALA A CA 1
ATOM 574 C C . ALA A 1 71 ? -15.856 -4.842 2.534 1.00 70.19 71 ALA A C 1
ATOM 576 O O . ALA A 1 71 ? -15.780 -4.688 1.319 1.00 70.19 71 ALA A O 1
ATOM 577 N N . PHE A 1 72 ? -16.512 -5.873 3.083 1.00 71.69 72 PHE A N 1
ATOM 578 C CA . PHE A 1 72 ? -17.281 -6.871 2.313 1.00 71.69 72 PHE A CA 1
ATOM 579 C C . PHE A 1 72 ? -18.775 -6.528 2.168 1.00 71.69 72 PHE A C 1
ATOM 581 O O . PHE A 1 72 ? -19.536 -7.319 1.617 1.00 71.69 72 PHE A O 1
ATOM 588 N N . LYS A 1 73 ? -19.220 -5.379 2.693 1.00 64.69 73 LYS A N 1
ATOM 589 C CA . LYS A 1 73 ? -20.642 -4.997 2.753 1.00 64.69 73 LYS A CA 1
ATOM 590 C C . LYS A 1 73 ? -21.155 -4.292 1.484 1.00 64.69 73 LYS A C 1
ATOM 592 O O . LYS A 1 73 ? -22.341 -3.986 1.402 1.00 64.69 73 LYS A O 1
ATOM 597 N N . THR A 1 74 ? -20.267 -4.034 0.525 1.00 51.41 74 THR A N 1
ATOM 598 C CA . THR A 1 74 ? -20.521 -3.438 -0.802 1.00 51.41 74 THR A CA 1
ATOM 599 C C . THR A 1 74 ? -20.167 -4.423 -1.894 1.00 51.41 74 THR A C 1
ATOM 601 O O . THR A 1 74 ? -20.964 -4.530 -2.845 1.00 51.41 74 THR A O 1
#

Organism: NCBI:txid91360